Protein AF-A0A5Z0CMV0-F1 (afdb_monomer_lite)

Organism: Campylobacter jejuni (NCBI:txid197)

Sequence (151 aa):
GKKEIKTHEVWIFFKQILEAMIIKYHITTYNCTEGGARIEGTIEKPFLWACENLLHKNLNKPFEKLEPLSLNKQNEFLLKAYYKVCKSIKHCRDFNKILSNDFENIQSIYLSLNEKEEYLNLAIEKIDKFKNKLEDIKQMQDLYEILSPLL

pLDDT: mean 87.1, std 8.86, range [53.41, 98.06]

Foldseek 3Di:
DPDDDDDDPVVVVVLVVVLVVLVVVVDAAADQDDVDDDRPNYHYDHPVCCCVPVVVDPDPDPDDPPDDDDPVVVVVVVVVVVVLVVVVVVLVVVVVVVLVVLVVVLVVLVVVDPVDPVSVVVSVVSVVVSVVCVVPCVSCVSVCVVCVVVD

Secondary structure (DSSP, 8-state):
--S-----HHHHHHHHHHHHHHHHHT---EE--TTS---TTPEE--HHHHHHHTS-S-----SPP-PPPPHHHHHHHHHHHHHHHHHHHHHHHHHHHHHHHHHHHHHHHHHT--S-HHHHHHHHHHHHHHHHHHH-HHHHHHHHHHHTTT-

Radius of gyration: 27.41 Å; chains: 1; bounding box: 69×26×62 Å

Structure (mmCIF, N/CA/C/O backbone):
data_AF-A0A5Z0CMV0-F1
#
_entry.id   AF-A0A5Z0CMV0-F1
#
loop_
_atom_site.group_PDB
_atom_site.id
_atom_site.type_symbol
_atom_site.label_atom_id
_atom_site.label_alt_id
_atom_site.label_comp_id
_atom_site.label_asym_id
_atom_site.label_entity_id
_atom_site.label_seq_id
_atom_site.pdbx_PDB_ins_code
_atom_site.Cartn_x
_atom_site.Cartn_y
_atom_site.Cartn_z
_atom_site.occupancy
_atom_site.B_iso_or_equiv
_atom_site.auth_seq_id
_atom_site.auth_comp_id
_atom_site.auth_asym_id
_atom_site.auth_atom_id
_atom_site.pdbx_PDB_model_num
ATOM 1 N N . GLY A 1 1 ? -4.767 -10.772 -22.687 1.00 58.09 1 GLY A N 1
ATOM 2 C CA . GLY A 1 1 ? -4.514 -11.259 -24.067 1.00 58.09 1 GLY A CA 1
ATOM 3 C C . GLY A 1 1 ? -5.719 -11.861 -24.799 1.00 58.09 1 GLY A C 1
ATOM 4 O O . GLY A 1 1 ? -5.922 -11.505 -25.949 1.00 58.09 1 GLY A O 1
ATOM 5 N N . LYS A 1 2 ? -6.508 -12.770 -24.195 1.00 65.88 2 LYS A N 1
ATOM 6 C CA . LYS A 1 2 ? -7.739 -13.354 -24.803 1.00 65.88 2 LYS A CA 1
ATOM 7 C C . LYS A 1 2 ? -8.906 -13.534 -23.817 1.00 65.88 2 LYS A C 1
ATOM 9 O O . LYS A 1 2 ? -9.905 -14.162 -24.138 1.00 65.88 2 LYS A O 1
ATOM 14 N N . LYS A 1 3 ? -8.729 -13.056 -22.588 1.00 74.25 3 LYS A N 1
ATOM 15 C CA . LYS A 1 3 ? -9.678 -13.200 -21.488 1.00 74.25 3 LYS A CA 1
ATOM 16 C C . LYS A 1 3 ? -10.053 -11.811 -21.005 1.00 74.25 3 LYS A C 1
ATOM 18 O O . LYS A 1 3 ? -9.220 -10.903 -21.078 1.00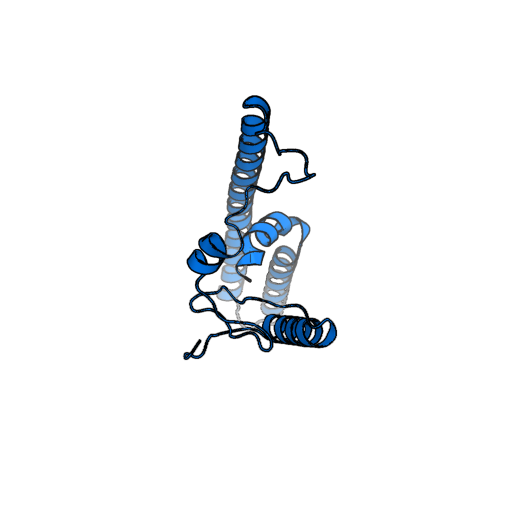 74.25 3 LYS A O 1
ATOM 23 N N . GLU A 1 4 ? -11.277 -11.681 -20.527 1.00 82.62 4 GLU A N 1
ATOM 24 C CA . GLU A 1 4 ? -11.720 -10.490 -19.821 1.00 82.62 4 GLU A CA 1
ATOM 25 C C . GLU A 1 4 ? -10.956 -10.359 -18.505 1.00 82.62 4 GLU A C 1
ATOM 27 O O . GLU A 1 4 ? -10.612 -11.347 -17.852 1.00 82.62 4 GLU A O 1
ATOM 32 N N . ILE A 1 5 ? -10.663 -9.118 -18.143 1.00 82.75 5 ILE A N 1
ATOM 33 C CA . ILE A 1 5 ? -9.976 -8.762 -16.909 1.00 82.75 5 ILE A CA 1
ATOM 34 C C . ILE A 1 5 ? -10.811 -7.715 -16.185 1.00 82.75 5 ILE A C 1
ATOM 36 O O . ILE A 1 5 ? -11.309 -6.769 -16.796 1.00 82.75 5 ILE A O 1
ATOM 40 N N . LYS A 1 6 ? -10.954 -7.877 -14.871 1.00 86.38 6 LYS A N 1
ATOM 41 C CA . LYS A 1 6 ? -11.613 -6.874 -14.036 1.00 86.38 6 LYS A CA 1
ATOM 42 C C . LYS A 1 6 ? -10.710 -5.644 -13.933 1.00 86.38 6 LYS A C 1
ATOM 44 O O . LYS A 1 6 ? -9.511 -5.771 -13.699 1.00 86.38 6 LYS A O 1
ATOM 49 N N . THR A 1 7 ? -11.284 -4.461 -14.107 1.00 87.00 7 THR A N 1
ATOM 50 C CA . THR A 1 7 ? -10.570 -3.182 -14.022 1.00 87.00 7 THR A CA 1
ATOM 51 C C . THR A 1 7 ? -11.480 -2.105 -13.421 1.00 87.00 7 THR A C 1
ATOM 53 O O . THR A 1 7 ? -12.657 -2.368 -13.179 1.00 87.00 7 THR A O 1
ATOM 56 N N . HIS A 1 8 ? -10.939 -0.919 -13.150 1.00 90.44 8 HIS A N 1
ATOM 57 C CA . HIS A 1 8 ? -11.670 0.232 -12.613 1.00 90.44 8 HIS A CA 1
ATOM 58 C C . HIS A 1 8 ? -11.500 1.454 -13.527 1.00 90.44 8 HIS A C 1
ATOM 60 O O . HIS A 1 8 ? -10.553 1.528 -14.311 1.00 90.44 8 HIS A O 1
ATOM 66 N N . GLU A 1 9 ? -12.394 2.435 -13.409 1.00 91.81 9 GLU A N 1
ATOM 67 C CA . GLU A 1 9 ? -12.486 3.580 -14.332 1.00 91.81 9 GLU A CA 1
ATOM 68 C C . GLU A 1 9 ? -11.183 4.379 -14.442 1.00 91.81 9 GLU A C 1
ATOM 70 O O . GLU A 1 9 ? -10.742 4.697 -15.544 1.00 91.81 9 GLU A O 1
ATOM 75 N N . VAL A 1 10 ? -10.500 4.616 -13.316 1.00 94.12 10 VAL A N 1
ATOM 76 C CA . VAL A 1 10 ? -9.198 5.308 -13.308 1.00 94.12 10 VAL A CA 1
ATOM 77 C C . VAL A 1 10 ? -8.148 4.558 -14.141 1.00 94.12 10 VAL A C 1
ATOM 79 O O . VAL A 1 10 ? -7.349 5.186 -14.835 1.00 94.12 10 VAL A O 1
ATOM 82 N N . TRP A 1 11 ? -8.167 3.220 -14.132 1.00 93.19 11 TRP A N 1
ATOM 83 C CA . TRP A 1 11 ? -7.259 2.417 -14.951 1.00 93.19 11 TRP A CA 1
ATOM 84 C C . TRP A 1 11 ? -7.630 2.531 -16.428 1.00 93.19 11 TRP A C 1
ATOM 86 O O . TRP A 1 11 ? -6.754 2.708 -17.269 1.00 93.19 11 TRP A O 1
ATOM 96 N N . ILE A 1 12 ? -8.921 2.479 -16.759 1.00 93.06 12 ILE A N 1
ATOM 97 C CA . ILE A 1 12 ? -9.381 2.652 -18.144 1.00 93.06 12 ILE A CA 1
ATOM 98 C C . ILE A 1 12 ? -8.917 4.008 -18.687 1.00 93.06 12 ILE A C 1
ATOM 100 O O . ILE A 1 12 ? -8.344 4.064 -19.775 1.00 93.06 12 ILE A O 1
ATOM 104 N N . PHE A 1 13 ? -9.086 5.074 -17.905 1.00 96.12 13 PHE A N 1
ATOM 105 C CA . PHE A 1 13 ? -8.672 6.419 -18.291 1.00 96.12 13 PHE A CA 1
ATOM 106 C C . PHE A 1 13 ? -7.157 6.524 -18.503 1.00 96.12 13 PHE A C 1
ATOM 108 O O . PHE A 1 13 ? -6.702 7.003 -19.543 1.00 96.12 13 PHE A O 1
ATOM 115 N N . PHE A 1 14 ? -6.358 6.009 -17.563 1.00 95.94 14 PHE A N 1
ATOM 116 C CA . PHE A 1 14 ? -4.904 5.962 -17.722 1.00 95.94 14 PHE A CA 1
ATOM 117 C C . PHE A 1 14 ? -4.495 5.170 -18.973 1.00 95.94 14 PHE A C 1
ATOM 119 O O . PHE A 1 14 ? -3.641 5.621 -19.738 1.00 95.94 14 PHE A O 1
ATOM 126 N N . LYS A 1 15 ? -5.113 4.005 -19.206 1.00 95.12 15 LYS A N 1
ATOM 127 C CA . LYS A 1 15 ? -4.818 3.150 -20.360 1.00 95.12 15 LYS A CA 1
ATOM 128 C C . LYS A 1 15 ? -5.063 3.905 -21.669 1.00 95.12 15 LYS A C 1
ATOM 130 O O . LYS A 1 15 ? -4.194 3.893 -22.532 1.00 95.12 15 LYS A O 1
ATOM 135 N N . GLN A 1 16 ? -6.192 4.601 -21.793 1.00 96.12 16 GLN A N 1
ATOM 136 C CA . GLN A 1 16 ? -6.523 5.383 -22.989 1.00 96.12 16 GLN A CA 1
ATOM 137 C C . GLN A 1 16 ? -5.521 6.517 -23.244 1.00 96.12 16 GLN A C 1
ATOM 139 O O . GLN A 1 16 ? -5.117 6.738 -24.386 1.00 96.12 16 GLN A O 1
ATOM 144 N N . ILE A 1 17 ? -5.077 7.214 -22.190 1.00 97.06 17 ILE A N 1
ATOM 145 C CA . ILE A 1 17 ? -4.032 8.244 -22.307 1.00 97.06 17 ILE A CA 1
ATOM 146 C C . ILE A 1 17 ? -2.726 7.623 -22.807 1.00 97.06 17 ILE A C 1
ATOM 148 O O . ILE A 1 17 ? -2.102 8.156 -23.726 1.00 97.06 17 ILE A O 1
ATOM 152 N N . LEU A 1 18 ? -2.323 6.490 -22.230 1.00 95.94 18 LEU A N 1
ATOM 153 C CA . LEU A 1 18 ? -1.107 5.787 -22.622 1.00 95.94 18 LEU A CA 1
ATOM 154 C C . LEU A 1 18 ? -1.154 5.359 -24.099 1.00 95.94 18 LEU A C 1
ATOM 156 O O . LEU A 1 18 ? -0.204 5.613 -24.836 1.00 95.94 18 LEU A O 1
ATOM 160 N N . GLU A 1 19 ? -2.267 4.776 -24.551 1.00 96.38 19 GLU A N 1
ATOM 161 C CA . GLU A 1 19 ? -2.483 4.375 -25.950 1.00 96.38 19 GLU A CA 1
ATOM 162 C C . GLU A 1 19 ? -2.414 5.577 -26.903 1.00 96.38 19 GLU A C 1
ATOM 164 O O . GLU A 1 19 ? -1.719 5.531 -27.922 1.00 96.38 19 GLU A O 1
ATOM 169 N N . ALA A 1 20 ? -3.057 6.693 -26.542 1.00 96.62 20 ALA A N 1
ATOM 170 C CA . ALA A 1 20 ? -3.000 7.926 -27.323 1.00 96.62 20 ALA A CA 1
ATOM 171 C C . ALA A 1 20 ? -1.568 8.477 -27.433 1.00 96.62 20 ALA A C 1
ATOM 173 O O . ALA A 1 20 ? -1.157 8.932 -28.503 1.00 96.62 20 ALA A O 1
ATOM 174 N N . MET A 1 21 ? -0.782 8.410 -26.352 1.00 97.00 21 MET A N 1
ATOM 175 C CA . MET A 1 21 ? 0.625 8.818 -26.365 1.00 97.00 21 MET A CA 1
ATOM 176 C C . MET A 1 21 ? 1.472 7.912 -27.263 1.00 97.00 21 MET A C 1
ATOM 178 O O . MET A 1 21 ? 2.242 8.424 -28.074 1.00 97.00 21 MET A O 1
ATOM 182 N N . ILE A 1 22 ? 1.316 6.589 -27.168 1.00 96.31 22 ILE A N 1
ATOM 183 C CA . ILE A 1 22 ? 2.060 5.629 -28.001 1.00 96.31 22 ILE A CA 1
ATOM 184 C C . ILE A 1 22 ? 1.844 5.927 -29.489 1.00 96.31 22 ILE A C 1
ATOM 186 O O . ILE A 1 22 ? 2.810 6.011 -30.250 1.00 96.31 22 ILE A O 1
ATOM 190 N N . ILE A 1 23 ? 0.588 6.159 -29.885 1.00 92.56 23 ILE A N 1
ATOM 191 C CA . ILE A 1 23 ? 0.232 6.506 -31.265 1.00 92.56 23 ILE A CA 1
ATOM 192 C C . ILE A 1 23 ? 0.846 7.851 -31.658 1.00 92.56 23 ILE A C 1
ATOM 194 O O . ILE A 1 23 ? 1.481 7.945 -32.703 1.00 92.56 23 ILE A O 1
ATOM 198 N N . LYS A 1 24 ? 0.693 8.881 -30.816 1.00 96.25 24 LYS A N 1
ATOM 199 C CA . LYS A 1 24 ? 1.159 10.245 -31.102 1.00 96.25 24 LYS A CA 1
ATOM 200 C C . LYS A 1 24 ? 2.671 10.332 -31.311 1.00 96.25 24 LYS A C 1
ATOM 202 O O . LYS A 1 24 ? 3.122 11.094 -32.160 1.00 96.25 24 LYS A O 1
ATOM 207 N N . TYR A 1 25 ? 3.451 9.612 -30.508 1.00 95.81 25 TYR A N 1
ATOM 208 C CA . TYR A 1 25 ? 4.913 9.695 -30.552 1.00 95.81 25 TYR A CA 1
ATOM 209 C C . TYR A 1 25 ? 5.556 8.658 -31.478 1.00 95.81 25 TYR A C 1
ATOM 211 O O . TYR A 1 25 ? 6.764 8.720 -31.690 1.00 95.81 25 TYR A O 1
ATOM 219 N N . HIS A 1 26 ? 4.777 7.722 -32.033 1.00 91.12 26 HIS A N 1
ATOM 220 C CA . HIS A 1 26 ? 5.259 6.665 -32.929 1.00 91.12 26 HIS A CA 1
ATOM 221 C C . HIS A 1 26 ? 6.443 5.861 -32.352 1.00 91.12 26 HIS A C 1
ATOM 223 O O . HIS A 1 26 ? 7.359 5.459 -33.070 1.00 91.12 26 HIS A O 1
ATOM 229 N N . ILE A 1 27 ? 6.433 5.622 -31.037 1.00 89.69 27 ILE A N 1
ATOM 230 C CA . ILE A 1 27 ? 7.497 4.888 -30.342 1.00 89.69 27 ILE A CA 1
ATOM 231 C C . ILE A 1 27 ? 7.170 3.397 -30.362 1.00 89.69 27 ILE A C 1
ATOM 233 O O . ILE A 1 27 ? 6.079 2.982 -29.966 1.00 89.69 27 ILE A O 1
ATOM 237 N N . THR A 1 28 ? 8.143 2.571 -30.761 1.00 94.50 28 THR A N 1
ATOM 238 C CA . THR A 1 28 ? 8.016 1.114 -30.622 1.00 94.50 28 THR A CA 1
ATOM 239 C C . THR A 1 28 ? 7.874 0.763 -29.144 1.00 94.50 28 THR A C 1
ATOM 241 O O . THR A 1 28 ? 8.813 0.924 -28.367 1.00 94.50 28 THR A O 1
ATOM 244 N N . THR A 1 29 ? 6.693 0.281 -28.768 1.00 96.06 29 THR A N 1
ATOM 245 C CA . THR A 1 29 ? 6.328 0.013 -27.376 1.00 96.06 29 THR A CA 1
ATOM 246 C C . THR A 1 29 ? 5.962 -1.457 -27.221 1.00 96.06 29 THR A C 1
ATOM 248 O O . THR A 1 29 ? 5.215 -2.004 -28.032 1.00 96.06 29 THR A O 1
ATOM 251 N N . TYR A 1 30 ? 6.477 -2.104 -26.178 1.00 95.69 30 TYR A N 1
ATOM 252 C CA . TYR A 1 30 ? 6.221 -3.514 -25.892 1.00 95.69 30 TYR A CA 1
ATOM 253 C C . TYR A 1 30 ? 5.346 -3.648 -24.647 1.00 95.69 30 TYR A C 1
ATOM 255 O O . TYR A 1 30 ? 5.688 -3.101 -23.599 1.00 95.69 30 TYR A O 1
ATOM 263 N N . ASN A 1 31 ? 4.254 -4.408 -24.737 1.00 94.81 31 ASN A N 1
ATOM 264 C CA . ASN A 1 31 ? 3.494 -4.822 -23.561 1.00 94.81 31 ASN A CA 1
ATOM 265 C C . ASN A 1 31 ? 3.995 -6.190 -23.102 1.00 94.81 31 ASN A C 1
ATOM 267 O O . ASN A 1 31 ? 3.882 -7.177 -23.829 1.00 94.81 31 ASN A O 1
ATOM 271 N N . CYS A 1 32 ? 4.561 -6.219 -21.896 1.00 95.38 32 CYS A N 1
ATOM 272 C CA . CYS A 1 32 ? 5.149 -7.414 -21.297 1.00 95.38 32 CYS A CA 1
ATOM 273 C C . CYS A 1 32 ? 4.330 -7.978 -20.129 1.00 95.38 32 CYS A C 1
ATOM 275 O O . CYS A 1 32 ? 4.852 -8.731 -19.308 1.00 95.38 32 CYS A O 1
ATOM 277 N N . THR A 1 33 ? 3.055 -7.591 -20.021 1.00 90.38 33 THR A N 1
ATOM 278 C CA . THR A 1 33 ? 2.167 -8.029 -18.938 1.00 90.38 33 THR A CA 1
ATOM 279 C C . THR A 1 33 ? 1.470 -9.343 -19.294 1.00 90.38 33 THR A C 1
ATOM 281 O O . THR A 1 33 ? 0.369 -9.385 -19.846 1.00 90.38 33 THR A O 1
ATOM 284 N N . GLU A 1 34 ? 2.112 -10.464 -18.967 1.00 88.12 34 GLU A N 1
ATOM 285 C CA . GLU A 1 34 ? 1.515 -11.786 -19.170 1.00 88.12 34 GLU A CA 1
ATOM 286 C C . GLU A 1 34 ? 0.245 -11.941 -18.320 1.00 88.12 34 GLU A C 1
ATOM 288 O O . GLU A 1 34 ? 0.266 -11.829 -17.098 1.00 88.12 34 GLU A O 1
ATOM 293 N N . GLY A 1 35 ? -0.896 -12.153 -18.981 1.00 84.44 35 GLY A N 1
ATOM 294 C CA . GLY A 1 35 ? -2.204 -12.205 -18.315 1.00 84.44 35 GLY A CA 1
ATOM 295 C C . GLY A 1 35 ? -2.821 -10.837 -17.995 1.00 84.44 35 GLY A C 1
ATOM 296 O O . GLY A 1 35 ? -3.957 -10.792 -17.530 1.00 84.44 35 GLY A O 1
ATOM 297 N N . GLY A 1 36 ? -2.126 -9.738 -18.300 1.00 88.62 36 GLY A N 1
ATOM 298 C CA . GLY A 1 36 ? -2.598 -8.374 -18.090 1.00 88.62 36 GLY A CA 1
ATOM 299 C C . GLY A 1 36 ? -3.525 -7.836 -19.184 1.00 88.62 36 GLY A C 1
ATOM 300 O O . GLY A 1 36 ? -3.965 -8.543 -20.108 1.00 88.62 36 GLY A O 1
ATOM 301 N N . ALA A 1 37 ? -3.823 -6.540 -19.052 1.00 90.06 37 ALA A N 1
ATOM 302 C CA . ALA A 1 37 ? -4.605 -5.778 -20.015 1.00 90.06 37 ALA A CA 1
ATOM 303 C C . ALA A 1 37 ? -3.865 -5.669 -21.346 1.00 90.06 37 ALA A C 1
ATOM 305 O O . ALA A 1 37 ? -2.677 -5.361 -21.385 1.00 90.06 37 ALA A O 1
ATOM 306 N N . ARG A 1 38 ? -4.594 -5.870 -22.446 1.00 91.88 38 ARG A N 1
ATOM 307 C CA . ARG A 1 38 ? -4.102 -5.495 -23.774 1.00 91.88 38 ARG A CA 1
ATOM 308 C C . ARG A 1 38 ? -4.011 -3.972 -23.840 1.00 91.88 38 ARG A C 1
ATOM 310 O O . ARG A 1 38 ? -4.971 -3.316 -23.434 1.00 91.88 38 ARG A O 1
ATOM 317 N N . ILE A 1 39 ? -2.903 -3.444 -24.353 1.00 94.25 39 ILE A N 1
ATOM 318 C CA . ILE A 1 39 ? -2.692 -2.012 -24.600 1.00 94.25 39 ILE A CA 1
ATOM 319 C C . ILE A 1 39 ? -2.514 -1.829 -26.108 1.00 94.25 39 ILE A C 1
ATOM 321 O O . ILE A 1 39 ? -1.609 -2.413 -26.711 1.00 94.25 39 ILE A O 1
ATOM 325 N N . GLU A 1 40 ? -3.398 -1.065 -26.732 1.00 93.38 40 GLU A N 1
ATOM 326 C CA . GLU A 1 40 ? -3.363 -0.788 -28.163 1.00 93.38 40 GLU A CA 1
ATOM 327 C C . GLU A 1 40 ? -2.129 0.027 -28.563 1.00 93.38 40 GLU A C 1
ATOM 329 O O . GLU A 1 40 ? -1.573 0.808 -27.792 1.00 93.38 40 GLU A O 1
ATOM 334 N N . GLY A 1 41 ? -1.649 -0.211 -29.784 1.00 93.38 41 GLY A N 1
ATOM 335 C CA . GLY A 1 41 ? -0.398 0.376 -30.275 1.00 93.38 41 GLY A CA 1
ATOM 336 C C . GLY A 1 41 ? 0.879 -0.277 -29.727 1.00 93.38 41 GLY A C 1
ATOM 337 O O . GLY A 1 41 ? 1.973 0.134 -30.108 1.00 93.38 41 GLY A O 1
ATOM 338 N N . THR A 1 42 ? 0.773 -1.309 -28.880 1.00 95.50 42 THR A N 1
ATOM 339 C CA . THR A 1 42 ? 1.930 -2.063 -28.367 1.00 95.50 42 THR A CA 1
ATOM 340 C C . THR A 1 42 ? 2.124 -3.415 -29.056 1.00 95.50 42 THR A C 1
ATOM 342 O O . THR A 1 42 ? 1.203 -3.996 -29.636 1.00 95.50 42 THR A O 1
ATOM 345 N N . ILE A 1 43 ? 3.342 -3.947 -28.953 1.00 95.00 43 ILE A N 1
ATOM 346 C CA . ILE A 1 43 ? 3.698 -5.309 -29.351 1.00 95.00 43 ILE A CA 1
ATOM 347 C C . ILE A 1 43 ? 3.672 -6.201 -28.104 1.00 95.00 43 ILE A C 1
ATOM 349 O O . ILE A 1 43 ? 4.461 -6.000 -27.182 1.00 95.00 43 ILE A O 1
ATOM 353 N N . GLU A 1 44 ? 2.799 -7.209 -28.076 1.00 94.25 44 GLU A N 1
ATOM 354 C CA . GLU A 1 44 ? 2.765 -8.185 -26.977 1.00 94.25 44 GLU A CA 1
ATOM 355 C C . GLU A 1 44 ? 3.977 -9.115 -27.031 1.00 94.25 44 GLU A C 1
ATOM 357 O O . GLU A 1 44 ? 4.213 -9.789 -28.043 1.00 94.25 44 GLU A O 1
ATOM 362 N N . LYS A 1 45 ? 4.720 -9.192 -25.927 1.00 95.00 45 LYS A N 1
ATOM 363 C CA . LYS A 1 45 ? 5.852 -10.107 -25.757 1.00 95.00 45 LYS A CA 1
ATOM 364 C C . LYS A 1 45 ? 5.919 -10.619 -24.317 1.00 95.00 45 LYS A C 1
ATOM 366 O O . LYS A 1 45 ? 5.596 -9.870 -23.409 1.00 95.00 45 LYS A O 1
ATOM 371 N N . PRO A 1 46 ? 6.381 -11.855 -24.075 1.00 94.62 46 PRO A N 1
ATOM 372 C CA . PRO A 1 46 ? 6.746 -12.297 -22.731 1.00 94.62 46 PRO A CA 1
ATOM 373 C C . PRO A 1 46 ? 7.772 -11.361 -22.086 1.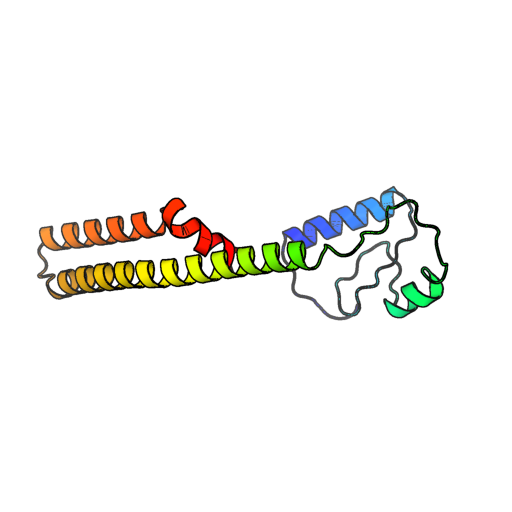00 94.62 46 PRO A C 1
ATOM 375 O O . PRO A 1 46 ? 8.687 -10.885 -22.765 1.00 94.62 46 PRO A O 1
ATOM 378 N N . PHE A 1 47 ? 7.682 -11.158 -20.771 1.00 94.56 47 PHE A N 1
ATOM 379 C CA . PHE A 1 47 ? 8.676 -10.362 -20.045 1.00 94.56 47 PHE A CA 1
ATOM 380 C C . PHE A 1 47 ? 10.090 -10.935 -20.199 1.00 94.56 47 PHE A C 1
ATOM 382 O O . PHE A 1 47 ? 11.031 -10.192 -20.473 1.00 94.56 47 PHE A O 1
ATOM 389 N N . LEU A 1 48 ? 10.230 -12.265 -20.132 1.00 94.56 48 LEU A N 1
ATOM 390 C CA . LEU A 1 48 ? 11.512 -12.939 -20.346 1.00 94.56 48 LEU A CA 1
ATOM 391 C C . LEU A 1 48 ? 12.100 -12.631 -21.731 1.00 94.56 48 LEU A C 1
ATOM 393 O O . LEU A 1 48 ? 13.276 -12.296 -21.840 1.00 94.56 48 LEU A O 1
ATOM 397 N N . TRP A 1 49 ? 11.264 -12.643 -22.775 1.00 95.56 49 TRP A N 1
ATOM 398 C CA . TRP A 1 49 ? 11.703 -12.300 -24.128 1.00 95.56 49 TRP A CA 1
ATOM 399 C C . TRP A 1 49 ? 12.253 -10.872 -24.188 1.00 95.56 49 TRP A C 1
ATOM 401 O O . TRP A 1 49 ? 13.301 -10.649 -24.793 1.00 95.56 49 TRP A O 1
ATOM 411 N N . ALA A 1 50 ? 11.584 -9.908 -23.546 1.00 94.38 50 ALA A N 1
ATOM 412 C CA . ALA A 1 50 ? 12.060 -8.528 -23.496 1.00 94.38 50 ALA A CA 1
ATOM 413 C C . ALA A 1 50 ? 13.409 -8.420 -22.766 1.00 94.38 50 ALA A C 1
ATOM 415 O O . ALA A 1 50 ? 14.304 -7.726 -23.249 1.00 94.38 50 ALA A O 1
ATOM 416 N N . CYS A 1 51 ? 13.597 -9.149 -21.664 1.00 92.31 51 CYS A N 1
ATOM 417 C CA . CYS A 1 51 ? 14.879 -9.209 -20.961 1.00 92.31 51 CYS A CA 1
ATOM 418 C C . CYS A 1 51 ? 16.006 -9.731 -21.865 1.00 92.31 51 CYS A C 1
ATOM 420 O O . CYS A 1 51 ? 17.043 -9.085 -22.000 1.00 92.31 51 CYS A O 1
ATOM 422 N N . GLU A 1 52 ? 15.778 -10.861 -22.530 1.00 94.25 52 GLU A N 1
ATOM 423 C CA . GLU A 1 52 ? 16.789 -11.544 -23.345 1.00 94.25 52 GLU A CA 1
ATOM 424 C C . GLU A 1 52 ? 17.080 -10.842 -24.676 1.00 94.25 52 GLU A C 1
ATOM 426 O O . GLU A 1 52 ? 18.185 -10.949 -25.198 1.00 94.25 52 GLU A O 1
ATOM 431 N N . ASN A 1 53 ? 16.112 -10.117 -25.244 1.00 94.25 53 ASN A N 1
ATOM 432 C CA . ASN A 1 53 ? 16.242 -9.543 -26.587 1.00 94.25 53 ASN A CA 1
ATOM 433 C C . ASN A 1 53 ? 16.408 -8.021 -26.570 1.00 94.25 53 ASN A C 1
ATOM 435 O O . ASN A 1 53 ? 17.141 -7.483 -27.396 1.00 94.25 53 ASN A O 1
ATOM 439 N N . LEU A 1 54 ? 15.788 -7.312 -25.623 1.00 92.06 54 LEU A N 1
ATOM 440 C CA . LEU A 1 54 ? 15.854 -5.847 -25.537 1.00 92.06 54 LEU A CA 1
ATOM 441 C C . LEU A 1 54 ? 16.830 -5.370 -24.454 1.00 92.06 54 LEU A C 1
ATOM 443 O O . LEU A 1 54 ? 17.486 -4.346 -24.639 1.00 92.06 54 LEU A O 1
ATOM 447 N N . LEU A 1 55 ? 16.955 -6.110 -23.346 1.00 87.38 55 LEU A N 1
ATOM 448 C CA . LEU A 1 55 ? 17.751 -5.717 -22.171 1.00 87.38 55 LEU A CA 1
ATOM 449 C C . LEU A 1 55 ? 19.059 -6.515 -22.011 1.00 87.38 55 LEU A C 1
ATOM 451 O O . LEU A 1 55 ? 19.668 -6.494 -20.946 1.00 87.38 55 LEU A O 1
ATOM 455 N N . HIS A 1 56 ? 19.523 -7.182 -23.069 1.00 84.56 56 HIS A N 1
ATOM 456 C CA . HIS A 1 56 ? 20.725 -8.028 -23.049 1.00 84.56 56 HIS A CA 1
ATOM 457 C C . HIS A 1 56 ? 22.047 -7.256 -22.964 1.00 84.56 56 HIS A C 1
ATOM 459 O O . HIS A 1 56 ? 23.098 -7.834 -22.689 1.00 84.56 56 HIS A O 1
ATOM 465 N N . LYS A 1 57 ? 22.029 -5.952 -23.255 1.00 86.69 57 LYS A N 1
ATOM 466 C CA . LYS A 1 57 ? 23.239 -5.130 -23.239 1.00 86.69 57 LYS A CA 1
ATOM 467 C C . LYS A 1 57 ? 23.523 -4.649 -21.825 1.00 86.69 57 LYS A C 1
ATOM 469 O O . LYS A 1 57 ? 22.691 -3.987 -21.208 1.00 86.69 57 LYS A O 1
ATOM 474 N N . ASN A 1 58 ? 24.750 -4.877 -21.366 1.00 80.44 58 ASN A N 1
ATOM 475 C CA . ASN A 1 58 ? 25.282 -4.172 -20.207 1.00 80.44 58 ASN A CA 1
ATOM 476 C C . ASN A 1 58 ? 25.454 -2.692 -20.572 1.00 80.44 58 ASN A C 1
ATOM 478 O O . ASN A 1 58 ? 26.387 -2.312 -21.276 1.00 80.44 58 ASN A O 1
ATOM 482 N N . LEU A 1 59 ? 24.505 -1.862 -20.140 1.00 80.50 59 LEU A N 1
ATOM 483 C CA . LEU A 1 59 ? 24.563 -0.414 -20.312 1.00 80.50 59 LEU A CA 1
ATOM 484 C C . LEU A 1 59 ? 25.432 0.197 -19.208 1.00 80.50 59 LEU A C 1
ATOM 486 O O . LEU A 1 59 ? 25.194 -0.061 -18.027 1.00 80.50 59 LEU A O 1
ATOM 490 N N . ASN A 1 60 ? 26.362 1.082 -19.578 1.00 81.00 60 ASN A N 1
ATOM 491 C CA . ASN A 1 60 ? 26.970 2.020 -18.632 1.00 81.00 60 ASN A CA 1
ATOM 492 C C . ASN A 1 60 ? 25.918 3.065 -18.253 1.00 81.00 60 ASN A C 1
ATOM 494 O O . ASN A 1 60 ? 25.801 4.117 -18.881 1.00 81.00 60 ASN A O 1
ATOM 498 N N . LYS A 1 61 ? 25.084 2.727 -17.268 1.00 80.25 61 LYS A N 1
ATOM 499 C CA . LYS A 1 61 ? 24.043 3.624 -16.771 1.00 80.25 61 LYS A CA 1
ATOM 500 C C . LYS A 1 61 ? 24.711 4.859 -16.148 1.00 80.25 61 LYS A C 1
ATOM 502 O O . LYS A 1 61 ? 25.553 4.681 -15.274 1.00 80.25 61 LYS A O 1
ATOM 507 N N . PRO A 1 62 ? 24.314 6.090 -16.521 1.00 84.31 62 PRO A N 1
ATOM 508 C CA . PRO A 1 62 ? 24.874 7.317 -15.949 1.00 84.31 62 PRO A CA 1
ATOM 509 C C . PRO A 1 62 ? 24.329 7.611 -14.540 1.00 84.31 62 PRO A C 1
ATOM 511 O O . PRO A 1 62 ? 24.481 8.719 -14.036 1.00 84.31 62 PRO A O 1
ATOM 514 N N . PHE A 1 63 ? 23.634 6.651 -13.927 1.00 83.69 63 PHE A N 1
ATOM 515 C CA . PHE A 1 63 ? 23.041 6.805 -12.610 1.00 83.69 63 PHE A CA 1
ATOM 516 C C . PHE A 1 63 ? 24.038 6.352 -11.557 1.00 83.69 63 PHE A C 1
ATOM 518 O O . PHE A 1 63 ? 24.664 5.300 -11.700 1.00 83.69 63 PHE A O 1
ATOM 525 N N . GLU A 1 64 ? 24.145 7.133 -10.487 1.00 85.50 64 GLU A N 1
ATOM 526 C CA . GLU A 1 64 ? 24.884 6.724 -9.304 1.00 85.50 64 GLU A CA 1
ATOM 527 C C . GLU A 1 64 ? 24.315 5.396 -8.800 1.00 85.50 64 GLU A C 1
ATOM 529 O O . GLU A 1 64 ? 23.098 5.217 -8.667 1.00 85.50 64 GLU A O 1
ATOM 534 N N . LYS A 1 65 ? 25.201 4.424 -8.588 1.00 81.69 65 LYS A N 1
ATOM 535 C CA . LYS A 1 65 ? 24.793 3.134 -8.055 1.00 81.69 65 LYS A CA 1
ATOM 536 C C . LYS A 1 65 ? 24.300 3.375 -6.633 1.00 81.69 65 LYS A C 1
ATOM 538 O O . LYS A 1 65 ? 25.043 3.882 -5.799 1.00 81.69 65 LYS A O 1
ATOM 543 N N . LEU A 1 66 ? 23.042 3.027 -6.370 1.00 84.69 66 LEU A N 1
ATOM 544 C CA . LEU A 1 66 ? 22.502 3.084 -5.019 1.00 84.69 66 LEU A CA 1
ATOM 545 C C . LEU A 1 66 ? 23.228 2.035 -4.182 1.00 84.69 66 LEU A C 1
ATOM 547 O O . LEU A 1 66 ? 22.968 0.837 -4.309 1.00 84.69 66 LEU A O 1
ATOM 551 N N . GLU A 1 67 ? 24.162 2.492 -3.360 1.00 86.44 67 GLU A N 1
ATOM 552 C CA . GLU A 1 67 ? 24.808 1.624 -2.393 1.00 86.44 67 GLU A CA 1
ATOM 553 C C . GLU A 1 67 ? 23.812 1.265 -1.284 1.00 86.44 67 GLU A C 1
ATOM 555 O O . GLU A 1 67 ? 22.987 2.100 -0.882 1.00 86.44 67 GLU A O 1
ATOM 560 N N . PRO A 1 68 ? 23.852 0.022 -0.775 1.00 89.19 68 PRO A N 1
ATOM 561 C CA . PRO A 1 68 ? 23.062 -0.346 0.382 1.00 89.19 68 PRO A CA 1
ATOM 562 C C . PRO A 1 68 ? 23.358 0.616 1.530 1.00 89.19 68 PRO A C 1
ATOM 564 O O . PRO A 1 68 ? 24.503 0.998 1.779 1.00 89.19 68 PRO A O 1
ATOM 567 N N . LEU A 1 69 ? 22.318 0.974 2.274 1.00 92.44 69 LEU A N 1
ATOM 568 C CA . LEU A 1 69 ? 22.485 1.732 3.505 1.00 92.44 69 LEU A CA 1
ATOM 569 C C . LEU A 1 69 ? 23.445 0.995 4.449 1.00 92.44 69 LEU A C 1
ATOM 571 O O . LEU A 1 69 ? 23.459 -0.236 4.490 1.00 92.44 69 LEU A O 1
ATOM 575 N N . SER A 1 70 ? 24.198 1.732 5.266 1.00 95.50 70 SER A N 1
ATOM 576 C CA . SER A 1 70 ? 24.998 1.105 6.322 1.00 95.50 70 SER A CA 1
ATOM 577 C C . SER A 1 70 ? 24.101 0.270 7.243 1.00 95.50 70 SER A C 1
ATOM 579 O O . SER A 1 70 ? 22.940 0.622 7.466 1.00 95.50 70 SER A O 1
ATOM 581 N N . LEU A 1 71 ? 24.630 -0.819 7.812 1.00 97.00 71 LEU A N 1
ATOM 582 C CA . LEU A 1 71 ? 23.867 -1.692 8.715 1.00 97.00 71 LEU A CA 1
ATOM 583 C C . LEU A 1 71 ? 23.190 -0.896 9.845 1.00 97.00 71 LEU A C 1
ATOM 585 O O . LEU A 1 71 ? 22.027 -1.125 10.163 1.00 97.00 71 LEU A O 1
ATOM 589 N N . ASN A 1 72 ? 23.881 0.111 10.383 1.00 97.69 72 ASN A N 1
ATOM 590 C CA . ASN A 1 72 ? 23.332 1.009 11.398 1.00 97.69 72 ASN A CA 1
ATOM 591 C C . ASN A 1 72 ? 22.111 1.783 10.893 1.00 97.69 72 ASN A C 1
ATOM 593 O O . ASN A 1 72 ? 21.123 1.906 11.613 1.00 97.69 72 ASN A O 1
ATOM 597 N N . LYS A 1 73 ? 22.149 2.280 9.652 1.00 97.44 73 LYS A N 1
ATOM 598 C CA . LYS A 1 73 ? 21.031 3.023 9.068 1.00 97.44 73 LYS A CA 1
ATOM 599 C C . LYS A 1 73 ? 19.855 2.113 8.719 1.00 97.44 73 LYS A C 1
ATOM 601 O O . LYS A 1 73 ? 18.707 2.505 8.921 1.00 97.44 73 LYS A O 1
ATOM 606 N N . GLN A 1 74 ? 20.131 0.890 8.264 1.00 96.81 74 GLN A N 1
ATOM 607 C CA . GLN A 1 74 ? 19.102 -0.135 8.073 1.00 96.81 74 GLN A CA 1
ATOM 608 C C . GLN A 1 74 ? 18.407 -0.471 9.399 1.00 96.81 74 GLN A C 1
ATOM 610 O O . GLN A 1 74 ? 17.181 -0.428 9.476 1.00 96.81 74 GLN A O 1
ATOM 615 N N . ASN A 1 75 ? 19.182 -0.708 10.461 1.00 98.00 75 ASN A N 1
ATOM 616 C CA . ASN A 1 75 ? 18.658 -0.974 11.800 1.00 98.00 75 ASN A CA 1
ATOM 617 C C . ASN A 1 75 ? 17.859 0.216 12.354 1.00 98.00 75 ASN A C 1
ATOM 619 O O . ASN A 1 75 ? 16.802 0.018 12.945 1.00 98.00 75 ASN A O 1
ATOM 623 N N . GLU A 1 76 ? 18.311 1.453 12.126 1.00 98.06 76 GLU A N 1
ATOM 624 C CA . GLU A 1 76 ? 17.563 2.661 12.496 1.00 98.06 76 GLU A CA 1
ATOM 625 C C . GLU A 1 76 ? 16.185 2.697 11.816 1.00 98.06 76 GLU A C 1
ATOM 627 O O . GLU A 1 76 ? 15.175 2.945 12.478 1.00 98.06 76 GLU A O 1
ATOM 632 N N . PHE A 1 77 ? 16.115 2.436 10.506 1.00 97.12 77 PHE A N 1
ATOM 633 C CA . PHE A 1 77 ? 14.841 2.407 9.787 1.00 97.12 77 PHE A CA 1
ATOM 634 C C . PHE A 1 77 ? 13.944 1.252 10.228 1.00 97.12 77 PHE A C 1
ATOM 636 O O . PHE A 1 77 ? 12.743 1.464 10.405 1.00 97.12 77 PHE A O 1
ATOM 643 N N . LEU A 1 78 ? 14.517 0.074 10.483 1.00 97.06 78 LEU A N 1
ATOM 644 C CA . LEU A 1 78 ? 13.783 -1.067 11.019 1.00 97.06 78 LEU A CA 1
ATOM 645 C C . LEU A 1 78 ? 13.170 -0.739 12.386 1.00 97.06 78 LEU A C 1
ATOM 647 O O . LEU A 1 78 ? 11.980 -0.964 12.595 1.00 97.06 78 LEU A O 1
ATOM 651 N N . LEU A 1 79 ? 13.946 -0.142 13.294 1.00 98.00 79 LEU A N 1
ATOM 652 C CA . LEU A 1 79 ? 13.467 0.274 14.613 1.00 98.00 79 LEU A CA 1
ATOM 653 C C . LEU A 1 79 ? 12.380 1.349 14.517 1.00 98.00 79 LEU A C 1
ATOM 655 O O . LEU A 1 79 ? 11.387 1.281 15.240 1.00 98.00 79 LEU A O 1
ATOM 659 N N . LYS A 1 80 ? 12.520 2.317 13.603 1.00 96.50 80 LYS A N 1
ATOM 660 C CA . LYS A 1 80 ? 11.482 3.329 13.347 1.00 96.50 80 LYS A CA 1
ATOM 661 C C . LYS A 1 80 ? 10.184 2.698 12.846 1.00 96.50 80 LYS A C 1
ATOM 663 O O . LYS A 1 80 ? 9.113 3.080 13.316 1.00 96.50 80 LYS A O 1
ATOM 668 N N . ALA A 1 81 ? 10.267 1.746 11.918 1.00 93.19 81 ALA A N 1
ATOM 669 C CA . ALA A 1 81 ? 9.105 1.018 11.417 1.00 93.19 81 ALA A CA 1
ATOM 670 C C . ALA A 1 81 ? 8.451 0.189 12.532 1.00 93.19 81 ALA A C 1
ATOM 672 O O . ALA A 1 81 ? 7.250 0.316 12.765 1.00 93.19 81 ALA A O 1
ATOM 673 N N . TYR A 1 82 ? 9.249 -0.571 13.286 1.00 95.56 82 TYR A N 1
ATOM 674 C CA . TYR A 1 82 ? 8.786 -1.355 14.430 1.00 95.56 82 TYR A CA 1
ATOM 675 C C . TYR A 1 82 ? 8.070 -0.483 15.469 1.00 95.56 82 TYR A C 1
ATOM 677 O O . TYR A 1 82 ? 6.950 -0.787 15.876 1.00 95.56 82 TYR A O 1
ATOM 685 N N . TYR A 1 83 ? 8.665 0.653 15.842 1.00 95.31 83 TYR A N 1
ATOM 686 C CA . TYR A 1 83 ? 8.062 1.594 16.783 1.00 95.31 83 TYR A CA 1
ATOM 687 C C . TYR A 1 83 ? 6.711 2.128 16.289 1.00 95.31 83 TYR A C 1
ATOM 689 O O . TYR A 1 83 ? 5.753 2.160 17.064 1.00 95.31 83 TYR A O 1
ATOM 697 N N . LYS A 1 84 ? 6.605 2.515 15.008 1.00 89.00 84 LYS A N 1
ATOM 698 C CA . LYS A 1 84 ? 5.336 2.965 14.411 1.00 89.00 84 LYS A CA 1
ATOM 699 C C . LYS A 1 84 ? 4.259 1.881 14.496 1.00 89.00 84 LYS A C 1
ATOM 701 O O . LYS A 1 84 ? 3.145 2.178 14.922 1.00 89.00 84 LYS A O 1
ATOM 706 N N . VAL A 1 85 ? 4.607 0.633 14.175 1.00 88.75 85 VAL A N 1
ATOM 707 C CA . VAL A 1 85 ? 3.687 -0.513 14.259 1.00 88.75 85 VAL A CA 1
ATOM 708 C C . VAL A 1 85 ? 3.228 -0.742 15.700 1.00 88.75 85 VAL A C 1
ATOM 710 O O . VAL A 1 85 ? 2.029 -0.798 15.958 1.00 88.75 85 VAL A O 1
ATOM 713 N N . CYS A 1 86 ? 4.147 -0.804 16.667 1.00 92.31 86 CYS A N 1
ATOM 714 C CA . CYS A 1 86 ? 3.786 -0.976 18.077 1.00 92.31 86 CYS A CA 1
ATOM 715 C C . CYS A 1 86 ? 2.904 0.164 18.600 1.00 92.31 86 CYS A C 1
ATOM 717 O O . CYS A 1 86 ? 1.951 -0.086 19.342 1.00 92.31 86 CYS A O 1
ATOM 719 N N . LYS A 1 87 ? 3.207 1.409 18.211 1.00 90.50 87 LYS A N 1
ATOM 720 C CA . LYS A 1 87 ? 2.409 2.584 18.572 1.00 90.50 87 LYS A CA 1
ATOM 721 C C . LYS A 1 87 ? 0.987 2.469 18.022 1.00 90.50 87 LYS A C 1
ATOM 723 O O . LYS A 1 87 ? 0.050 2.676 18.788 1.00 90.50 87 LYS A O 1
ATOM 728 N N . SER A 1 88 ? 0.833 2.087 16.755 1.00 87.69 88 SER A N 1
ATOM 729 C CA . SER A 1 88 ? -0.488 1.920 16.147 1.00 87.69 88 SER A CA 1
ATOM 730 C C . SER A 1 88 ? -1.267 0.754 16.762 1.00 87.69 88 SER A C 1
ATOM 732 O O . SER A 1 88 ? -2.429 0.918 17.114 1.00 87.69 88 SER A O 1
ATOM 734 N N . ILE A 1 89 ? -0.624 -0.387 17.046 1.00 88.81 89 ILE A N 1
ATOM 735 C CA . ILE A 1 89 ? -1.270 -1.506 17.761 1.00 88.81 89 ILE A CA 1
ATOM 736 C C . ILE A 1 89 ? -1.797 -1.056 19.129 1.00 88.81 89 ILE A C 1
ATOM 738 O O . ILE A 1 89 ? -2.917 -1.404 19.507 1.00 88.81 89 ILE A O 1
ATOM 742 N N . LYS A 1 90 ? -0.994 -0.304 19.894 1.00 92.06 90 LYS A N 1
ATOM 743 C CA . LYS A 1 90 ? -1.424 0.229 21.193 1.00 92.06 90 LYS A CA 1
ATOM 744 C C . LYS A 1 90 ? -2.623 1.159 21.023 1.00 92.06 90 LYS A C 1
ATOM 746 O O . LYS A 1 90 ? -3.617 0.988 21.719 1.00 92.06 90 LYS A O 1
ATOM 751 N N . HIS A 1 91 ? -2.532 2.088 20.079 1.00 88.56 91 HIS A N 1
ATOM 752 C CA . HIS A 1 91 ? -3.603 3.024 19.783 1.00 88.56 91 HIS A CA 1
ATOM 753 C C . HIS A 1 91 ? -4.904 2.310 19.395 1.00 88.56 91 HIS A C 1
ATOM 755 O O . HIS A 1 91 ? -5.931 2.579 20.005 1.00 88.56 91 HIS A O 1
ATOM 761 N N . CYS A 1 92 ? -4.848 1.312 18.507 1.00 86.25 92 CYS A N 1
ATOM 762 C CA . CYS A 1 92 ? -5.999 0.488 18.133 1.00 86.25 92 CYS A CA 1
ATOM 763 C C . CYS A 1 92 ? -6.636 -0.208 19.345 1.00 86.25 92 CYS A C 1
ATOM 765 O O . CYS A 1 92 ? -7.855 -0.278 19.452 1.00 86.25 92 CYS A O 1
ATOM 767 N N . ARG A 1 93 ? -5.829 -0.729 20.282 1.00 90.69 93 ARG A N 1
ATOM 768 C CA . ARG A 1 93 ? -6.349 -1.366 21.507 1.00 90.69 93 ARG A CA 1
ATOM 769 C C . ARG A 1 93 ? -7.044 -0.367 22.423 1.00 90.69 93 ARG A C 1
ATOM 771 O O . ARG A 1 93 ? -8.098 -0.688 22.966 1.00 90.69 93 ARG A O 1
ATOM 778 N N . ASP A 1 94 ? -6.445 0.802 22.620 1.00 89.62 94 ASP A N 1
ATOM 779 C CA . ASP A 1 94 ? -7.016 1.855 23.458 1.00 89.62 94 ASP A CA 1
ATOM 780 C C . ASP A 1 94 ? -8.304 2.400 22.821 1.00 89.62 94 ASP A C 1
ATOM 782 O O . ASP A 1 94 ? -9.320 2.540 23.500 1.00 89.62 94 ASP A O 1
ATOM 786 N N . PHE A 1 95 ? -8.302 2.585 21.500 1.00 85.94 95 PHE A N 1
ATOM 787 C CA . PHE A 1 95 ? -9.462 3.013 20.732 1.00 85.94 95 PHE A CA 1
ATOM 788 C C . PHE A 1 95 ? -10.602 1.985 20.762 1.00 85.94 95 PHE A C 1
ATOM 790 O O . PHE A 1 95 ? -11.740 2.340 21.059 1.00 85.94 95 PHE A O 1
ATOM 797 N N . ASN A 1 96 ? -10.302 0.694 20.580 1.00 87.50 96 ASN A N 1
ATOM 798 C CA . ASN A 1 96 ? -11.295 -0.378 20.698 1.00 87.50 96 ASN A CA 1
ATOM 799 C C . ASN A 1 96 ? -11.984 -0.387 22.068 1.00 87.50 96 ASN A C 1
ATOM 801 O O . ASN A 1 96 ? -13.192 -0.580 22.132 1.00 87.50 96 ASN A O 1
ATOM 805 N N . LYS A 1 97 ? -11.255 -0.132 23.165 1.00 91.06 97 LYS A N 1
ATOM 806 C CA . LYS A 1 97 ? -11.868 -0.032 24.503 1.00 91.06 97 LYS A CA 1
ATOM 807 C C . LYS A 1 97 ? -12.852 1.133 24.599 1.00 91.06 97 LYS A C 1
ATOM 809 O O . LYS A 1 97 ? -13.912 0.977 25.198 1.00 91.06 97 LYS A O 1
ATOM 814 N N . ILE A 1 98 ? -12.505 2.283 24.017 1.00 87.44 98 ILE A N 1
ATOM 815 C CA . ILE A 1 98 ? -13.387 3.457 23.976 1.00 87.44 98 ILE A CA 1
ATOM 816 C C . ILE A 1 98 ? -14.658 3.124 23.191 1.00 87.44 98 ILE A C 1
ATOM 818 O O . ILE A 1 98 ? -15.754 3.369 23.691 1.00 87.44 98 ILE A O 1
ATOM 822 N N . LEU A 1 99 ? -14.515 2.509 22.011 1.00 86.56 99 LEU A N 1
ATOM 823 C CA . LEU A 1 99 ? -15.650 2.096 21.186 1.00 86.56 99 LEU A CA 1
ATOM 824 C C . LEU A 1 99 ? -16.559 1.097 21.904 1.00 86.56 99 LEU A C 1
ATOM 826 O O . LEU A 1 99 ? -17.774 1.265 21.882 1.00 86.56 99 LEU A O 1
ATOM 830 N N . SER A 1 100 ? -15.986 0.084 22.559 1.00 90.62 100 SER A N 1
ATOM 831 C CA . SER A 1 100 ? -16.751 -0.910 23.317 1.00 90.62 100 SER A CA 1
ATOM 832 C C . SER A 1 100 ? -17.554 -0.269 24.448 1.00 90.62 100 SER A C 1
ATOM 834 O O . SER A 1 100 ? -18.742 -0.545 24.578 1.00 90.62 100 SER A O 1
ATOM 836 N N . ASN A 1 101 ? -16.948 0.641 25.214 1.00 91.00 101 ASN A N 1
ATOM 837 C CA . ASN A 1 101 ? -17.643 1.344 26.290 1.00 91.00 101 ASN A CA 1
ATOM 838 C C . ASN A 1 101 ? -18.758 2.264 25.759 1.00 91.00 101 ASN A C 1
ATOM 840 O O . ASN A 1 101 ? -19.849 2.314 26.323 1.00 91.00 101 ASN A O 1
ATOM 844 N N . ASP A 1 102 ? -18.515 3.002 24.673 1.00 88.25 102 ASP A N 1
ATOM 845 C CA . ASP A 1 102 ? -19.554 3.828 24.048 1.00 88.25 102 ASP A CA 1
ATOM 846 C C . ASP A 1 102 ? -20.711 2.965 23.510 1.00 88.25 102 ASP A C 1
ATOM 848 O O . ASP A 1 102 ? -21.877 3.322 23.688 1.00 88.25 102 ASP A O 1
ATOM 852 N N . PHE A 1 103 ? -20.402 1.807 22.919 1.00 88.94 103 PHE A N 1
ATOM 853 C CA . PHE A 1 103 ? -21.395 0.853 22.429 1.00 88.94 103 PHE A CA 1
ATOM 854 C C . PHE A 1 103 ? -22.264 0.287 23.560 1.00 88.94 103 PHE A C 1
ATOM 856 O O . PHE A 1 103 ? -23.489 0.331 23.456 1.00 88.94 103 PHE A O 1
ATOM 863 N N . GLU A 1 104 ? -21.661 -0.177 24.659 1.00 91.06 104 GLU A N 1
ATOM 864 C CA . GLU A 1 104 ? -22.392 -0.670 25.838 1.00 91.06 104 GLU A CA 1
ATOM 865 C C . GLU A 1 104 ? -23.313 0.410 26.427 1.00 91.06 104 GLU A C 1
ATOM 867 O O . GLU A 1 104 ? -24.472 0.142 26.757 1.00 91.06 104 GLU A O 1
ATOM 872 N N . ASN A 1 105 ? -22.840 1.660 26.487 1.00 87.75 105 ASN A N 1
ATOM 873 C CA . ASN A 1 105 ? -23.646 2.789 26.946 1.00 87.75 105 ASN A CA 1
ATOM 874 C C . ASN A 1 105 ? -24.866 3.024 26.045 1.00 87.75 105 ASN A C 1
ATOM 876 O O . ASN A 1 105 ? -25.985 3.138 26.548 1.00 87.75 105 ASN A O 1
ATOM 880 N N . ILE A 1 106 ? -24.679 3.063 24.723 1.00 86.38 106 ILE A N 1
ATOM 881 C CA . ILE A 1 106 ? -25.782 3.219 23.762 1.00 86.38 106 ILE A CA 1
ATOM 882 C C . ILE A 1 106 ? -26.765 2.048 23.878 1.00 86.38 106 ILE A C 1
ATOM 884 O O . ILE A 1 106 ? -27.975 2.268 23.927 1.00 86.38 106 ILE A O 1
ATOM 888 N N . GLN A 1 107 ? -26.263 0.816 23.986 1.00 87.12 107 GLN A N 1
ATOM 889 C CA . GLN A 1 107 ? -27.088 -0.380 24.139 1.00 87.12 107 GLN A CA 1
ATOM 890 C C . GLN A 1 107 ? -27.938 -0.327 25.416 1.00 87.12 107 GLN A C 1
ATOM 892 O O . GLN A 1 107 ? -29.122 -0.657 25.376 1.00 87.12 107 GLN A O 1
ATOM 897 N N . SER A 1 108 ? -27.371 0.134 26.534 1.00 86.38 108 SER A N 1
ATOM 898 C CA . SER A 1 108 ? -28.102 0.271 27.801 1.00 86.38 108 SER A CA 1
ATOM 899 C C . SER A 1 108 ? -29.252 1.284 27.715 1.00 86.38 108 SER A C 1
ATOM 901 O O . SER A 1 108 ? -30.347 1.028 28.223 1.00 86.38 108 SER A O 1
ATOM 903 N N . ILE A 1 109 ? -29.032 2.404 27.015 1.00 83.31 109 ILE A N 1
ATOM 904 C CA . ILE A 1 109 ? -30.052 3.429 26.766 1.00 83.31 109 ILE A CA 1
ATOM 905 C C . ILE A 1 109 ? -31.138 2.853 25.863 1.00 83.31 109 ILE A C 1
ATOM 907 O O . ILE A 1 109 ? -32.317 2.997 26.172 1.00 83.31 109 ILE A O 1
ATOM 911 N N . TYR A 1 110 ? -30.743 2.151 24.797 1.00 82.12 110 TYR A N 1
ATOM 912 C CA . TYR A 1 110 ? -31.670 1.516 23.867 1.00 82.12 110 TYR A CA 1
ATOM 913 C C . TYR A 1 110 ? -32.584 0.497 24.562 1.00 82.12 110 TYR A C 1
ATOM 915 O O . TYR A 1 110 ? -33.794 0.533 24.373 1.00 82.12 110 TYR A O 1
ATOM 923 N N . LEU A 1 111 ? -32.034 -0.365 25.424 1.00 82.62 111 LEU A N 1
ATOM 924 C CA . LEU A 1 111 ? -32.819 -1.338 26.198 1.00 82.62 111 LEU A CA 1
ATOM 925 C C . LEU A 1 111 ? -33.779 -0.682 27.201 1.00 82.62 111 LEU A C 1
ATOM 927 O O . LEU A 1 111 ? -34.776 -1.289 27.580 1.00 82.62 111 LEU A O 1
ATOM 931 N N . SER A 1 112 ? -33.479 0.545 27.628 1.00 77.31 112 SER A N 1
ATOM 932 C CA . SER A 1 112 ? -34.291 1.316 28.576 1.00 77.31 112 SER A CA 1
ATOM 933 C C . SER A 1 112 ? -35.297 2.251 27.887 1.00 77.31 112 SER A C 1
ATOM 935 O O . SER A 1 112 ? -35.992 3.006 28.571 1.00 77.31 112 SER A O 1
ATOM 937 N N . LEU A 1 113 ? -35.377 2.236 26.548 1.00 78.69 113 LEU A N 1
ATOM 938 C CA . LEU A 1 113 ? -36.326 3.047 25.785 1.00 78.69 113 LEU A CA 1
ATOM 939 C C . LEU A 1 113 ? -37.757 2.622 26.120 1.00 78.69 113 LEU A C 1
ATOM 941 O O . LEU A 1 113 ? -38.186 1.524 25.784 1.00 78.69 113 LEU A O 1
ATOM 945 N N . ASN A 1 114 ? -38.505 3.520 26.758 1.00 67.19 114 ASN A N 1
ATOM 946 C CA . ASN A 1 114 ? -39.881 3.266 27.183 1.00 67.19 114 ASN A CA 1
ATOM 947 C C . ASN A 1 114 ? -40.880 4.209 26.484 1.00 67.19 114 ASN A C 1
ATOM 949 O O . ASN A 1 114 ? -41.658 4.889 27.145 1.00 67.19 114 ASN A O 1
ATOM 953 N N . GLU A 1 115 ? -40.775 4.331 25.154 1.00 67.06 115 GLU A N 1
ATOM 954 C CA . GLU A 1 115 ? -41.613 5.178 24.268 1.00 67.06 115 GLU A CA 1
ATOM 955 C C . GLU A 1 115 ? -41.670 6.685 24.609 1.00 67.06 115 GLU A C 1
ATOM 957 O O . GLU A 1 115 ? -42.403 7.452 23.988 1.00 67.06 115 GLU A O 1
ATOM 962 N N . LYS A 1 116 ? -40.858 7.153 25.562 1.00 71.88 116 LYS A N 1
ATOM 963 C CA . LYS A 1 116 ? -40.725 8.573 25.905 1.00 71.88 116 LYS A CA 1
ATOM 964 C C . LYS A 1 116 ? -39.719 9.261 24.981 1.00 71.88 116 LYS A C 1
ATOM 966 O O . LYS A 1 116 ? -38.556 8.862 24.921 1.00 71.88 116 LYS A O 1
ATOM 971 N N . GLU A 1 117 ? -40.156 10.345 24.345 1.00 75.38 117 GLU A N 1
ATOM 972 C CA . GLU A 1 117 ? -39.381 11.181 23.411 1.00 75.38 117 GLU A CA 1
ATOM 973 C C . GLU A 1 117 ? -38.014 11.631 23.972 1.00 75.38 117 GLU A C 1
ATOM 975 O O . GLU A 1 117 ? -37.017 11.665 23.255 1.00 75.38 117 GLU A O 1
ATOM 980 N N . GLU A 1 118 ? -37.929 11.886 25.280 1.00 79.62 118 GLU A N 1
ATOM 981 C CA . GLU A 1 118 ? -36.696 12.304 25.964 1.00 79.62 118 GLU A CA 1
ATOM 982 C C . GLU A 1 118 ? -35.560 11.263 25.871 1.00 79.62 118 GLU A C 1
ATOM 984 O O . GLU A 1 118 ? -34.408 11.619 25.619 1.00 79.62 118 GLU A O 1
ATOM 989 N N . TYR A 1 119 ? -35.871 9.967 25.996 1.00 78.31 119 TYR A N 1
ATOM 990 C CA . TYR A 1 119 ? -34.863 8.902 25.889 1.00 78.31 119 TYR A CA 1
ATOM 991 C C . TYR A 1 119 ? -34.416 8.671 24.442 1.00 78.31 119 TYR A C 1
ATOM 993 O O . TYR A 1 119 ? -33.263 8.304 24.210 1.00 78.31 119 TYR A O 1
ATOM 1001 N N . LEU A 1 120 ? -35.304 8.916 23.472 1.00 81.56 120 LEU A N 1
ATOM 1002 C CA . LEU A 1 120 ? -34.962 8.858 22.053 1.00 81.56 120 LEU A CA 1
ATOM 1003 C C . LEU A 1 120 ? -33.952 9.956 21.698 1.00 81.56 120 LEU A C 1
ATOM 1005 O O . LEU A 1 120 ? -32.923 9.668 21.089 1.00 81.56 120 LEU A O 1
ATOM 1009 N N . ASN A 1 121 ? -34.198 11.189 22.150 1.00 85.50 121 ASN A N 1
ATOM 1010 C CA . ASN A 1 121 ? -33.279 12.311 21.950 1.00 85.50 121 ASN A CA 1
ATOM 1011 C C . ASN A 1 121 ? -31.909 12.052 22.598 1.00 85.50 121 ASN A C 1
ATOM 1013 O O . ASN A 1 121 ? -30.876 12.305 21.977 1.00 85.50 121 ASN A O 1
ATOM 1017 N N . LEU A 1 122 ? -31.886 11.470 23.802 1.00 85.50 122 LEU A N 1
ATOM 1018 C CA . LEU A 1 122 ? -30.640 11.085 24.468 1.00 85.50 122 LEU A CA 1
ATOM 1019 C C . LEU A 1 122 ? -29.868 10.009 23.685 1.00 85.50 122 LEU A C 1
ATOM 1021 O O . LEU A 1 122 ? -28.643 10.083 23.581 1.00 85.50 122 LEU A O 1
ATOM 1025 N N . ALA A 1 123 ? -30.560 9.010 23.129 1.00 84.06 123 ALA A N 1
ATOM 1026 C CA . ALA A 1 123 ? -29.932 7.971 22.315 1.00 84.06 123 ALA A CA 1
ATOM 1027 C C . ALA A 1 123 ? -29.297 8.558 21.044 1.00 84.06 123 ALA A C 1
ATOM 1029 O O . ALA A 1 123 ? -28.145 8.243 20.739 1.00 84.06 123 ALA A O 1
ATOM 1030 N N . ILE A 1 124 ? -30.010 9.454 20.352 1.00 87.44 124 ILE A N 1
ATOM 1031 C CA . ILE A 1 124 ? -29.505 10.162 19.166 1.00 87.44 124 ILE A CA 1
ATOM 1032 C C . ILE A 1 124 ? -28.249 10.969 19.519 1.00 87.44 124 ILE A C 1
ATOM 1034 O O . ILE A 1 124 ? -27.219 10.798 18.873 1.00 87.44 124 ILE A O 1
ATOM 1038 N N . GLU A 1 125 ? -28.277 11.759 20.599 1.00 89.88 125 GLU A N 1
ATOM 1039 C CA . GLU A 1 125 ? -27.122 12.561 21.032 1.00 89.88 125 GLU A CA 1
ATOM 1040 C C . GLU A 1 125 ? -25.878 11.693 21.303 1.00 89.88 125 GLU A C 1
ATOM 1042 O O . GLU A 1 125 ? -24.743 12.072 20.994 1.00 89.88 125 GLU A O 1
ATOM 1047 N N . LYS A 1 126 ? -26.069 10.504 21.886 1.00 87.19 126 LYS A N 1
ATOM 1048 C CA . LYS A 1 126 ? -24.976 9.559 22.155 1.00 87.19 126 LYS A CA 1
ATOM 1049 C C . LYS A 1 126 ? -24.424 8.941 20.875 1.00 87.19 126 LYS A C 1
ATOM 1051 O O . LYS A 1 126 ? -23.204 8.834 20.752 1.00 87.19 126 LYS A O 1
ATOM 1056 N N . ILE A 1 127 ? -25.293 8.580 19.930 1.00 89.25 127 ILE A N 1
ATOM 1057 C CA . ILE A 1 127 ? -24.895 8.068 18.613 1.00 89.25 127 ILE A CA 1
ATOM 1058 C C . ILE A 1 127 ? -24.116 9.136 17.839 1.00 89.25 127 ILE A C 1
ATOM 1060 O O . ILE A 1 127 ? -23.055 8.832 17.298 1.00 89.25 127 ILE A O 1
ATOM 1064 N N . ASP A 1 128 ? -24.564 10.391 17.850 1.00 90.62 128 ASP A N 1
ATOM 1065 C CA . ASP A 1 128 ? -23.863 11.491 17.180 1.00 90.62 128 ASP A CA 1
ATOM 1066 C C . ASP A 1 128 ? -22.487 11.749 17.799 1.00 90.62 128 ASP A C 1
ATOM 1068 O O 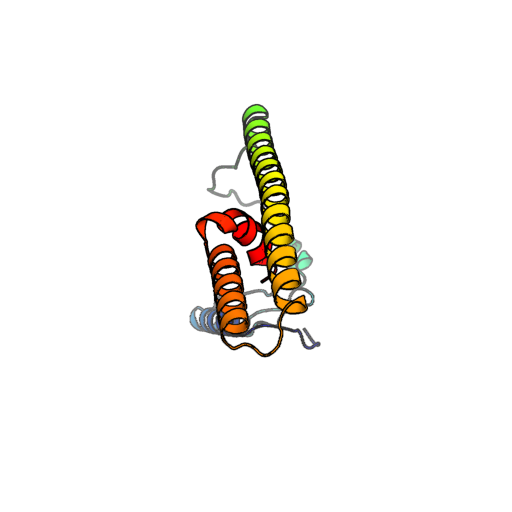. ASP A 1 128 ? -21.494 11.912 17.089 1.00 90.62 128 ASP A O 1
ATOM 1072 N N . LYS A 1 129 ? -22.381 11.718 19.133 1.00 88.00 129 LYS A N 1
ATOM 1073 C CA . LYS A 1 129 ? -21.084 11.806 19.822 1.00 88.00 129 LYS A CA 1
ATOM 1074 C C . LYS A 1 129 ? -20.150 10.663 19.432 1.00 88.00 129 LYS A C 1
ATOM 1076 O O . LYS A 1 129 ? -18.963 10.907 19.227 1.00 88.00 129 LYS A O 1
ATOM 1081 N N . PHE A 1 130 ? -20.665 9.441 19.328 1.00 87.25 130 PHE A N 1
ATOM 1082 C CA . PHE A 1 130 ? -19.896 8.281 18.878 1.00 87.25 130 PHE A CA 1
ATOM 1083 C C . PHE A 1 130 ? -19.426 8.440 17.425 1.00 87.25 130 PHE A C 1
ATOM 1085 O O . PHE A 1 130 ? -18.242 8.271 17.137 1.00 87.25 130 PHE A O 1
ATOM 1092 N N . LYS A 1 131 ? -20.322 8.857 16.525 1.00 87.50 131 LYS A N 1
ATOM 1093 C CA . LYS A 1 131 ? -20.014 9.132 15.118 1.00 87.50 131 LYS A CA 1
ATOM 1094 C C . LYS A 1 131 ? -18.937 10.210 14.965 1.00 87.50 131 LYS A C 1
ATOM 1096 O O . LYS A 1 131 ? -17.957 9.992 14.264 1.00 87.50 131 LYS A O 1
ATOM 1101 N N . ASN A 1 132 ? -19.056 11.325 15.684 1.00 86.31 132 ASN A N 1
ATOM 1102 C CA . ASN A 1 132 ? -18.071 12.408 15.632 1.00 86.31 132 ASN A CA 1
ATOM 1103 C C . ASN A 1 132 ? -16.671 11.960 16.091 1.00 86.31 132 ASN A C 1
ATOM 1105 O O . ASN A 1 132 ? -15.674 12.449 15.568 1.00 86.31 132 ASN A O 1
ATOM 1109 N N . LYS A 1 133 ? -16.570 11.013 17.038 1.00 80.56 133 LYS A N 1
ATOM 1110 C CA . LYS A 1 133 ? -15.278 10.412 17.420 1.00 80.56 133 LYS A CA 1
ATOM 1111 C C . LYS A 1 133 ? -14.690 9.545 16.303 1.00 80.56 133 LYS A C 1
ATOM 1113 O O . LYS A 1 133 ? -13.478 9.548 16.126 1.00 80.56 133 LYS A O 1
ATOM 1118 N N . LEU A 1 134 ? -15.528 8.816 15.559 1.00 80.00 134 LEU A N 1
ATOM 1119 C CA . LEU A 1 134 ? -15.097 8.018 14.403 1.00 80.00 134 LEU A CA 1
A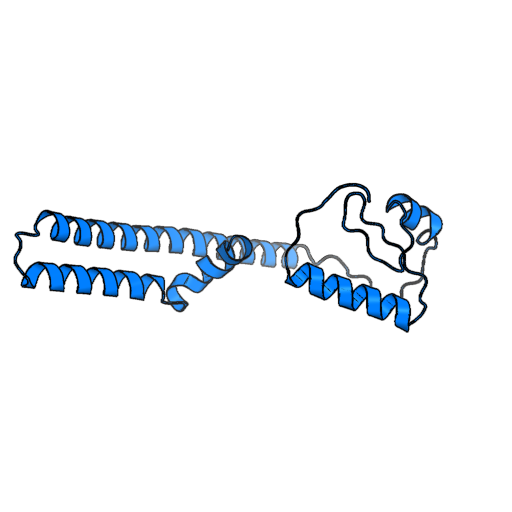TOM 1120 C C . LEU A 1 134 ? -14.620 8.893 13.235 1.00 80.00 134 LEU A C 1
ATOM 1122 O O . LEU A 1 134 ? -13.704 8.517 12.510 1.00 80.00 134 LEU A O 1
ATOM 1126 N N . GLU A 1 135 ? -15.230 10.063 13.065 1.00 80.81 135 GLU A N 1
ATOM 1127 C CA . GLU A 1 135 ? -14.898 11.011 11.998 1.00 80.81 135 GLU A CA 1
ATOM 1128 C C . GLU A 1 135 ? -13.710 11.927 12.345 1.00 80.81 135 GLU A C 1
ATOM 1130 O O . GLU A 1 135 ? -13.189 12.612 11.462 1.00 80.81 135 GLU A O 1
ATOM 1135 N N . ASP A 1 136 ? -13.228 11.930 13.596 1.00 81.56 136 ASP A N 1
ATOM 1136 C CA . ASP A 1 136 ? -12.052 12.708 13.993 1.00 81.56 136 ASP A CA 1
ATOM 1137 C C . ASP A 1 136 ? -10.773 12.128 13.367 1.00 81.56 136 ASP A C 1
ATOM 1139 O O . ASP A 1 136 ? -10.109 11.237 13.900 1.00 81.56 136 ASP A O 1
ATOM 1143 N N . ILE A 1 137 ? -10.399 12.701 12.221 1.00 66.25 137 ILE A N 1
ATOM 1144 C CA . ILE A 1 137 ? -9.217 12.344 11.429 1.00 66.25 137 ILE A CA 1
ATOM 1145 C C . ILE A 1 137 ? -7.938 12.326 12.277 1.00 66.25 137 ILE A C 1
ATOM 1147 O O . ILE A 1 137 ? -7.061 11.501 12.025 1.00 66.25 137 ILE A O 1
ATOM 1151 N N . LYS A 1 138 ? -7.811 13.178 13.307 1.00 70.38 138 LYS A N 1
ATOM 1152 C CA . LYS A 1 138 ? -6.608 13.191 14.158 1.00 70.38 138 LYS A CA 1
ATOM 1153 C C . LYS A 1 138 ? 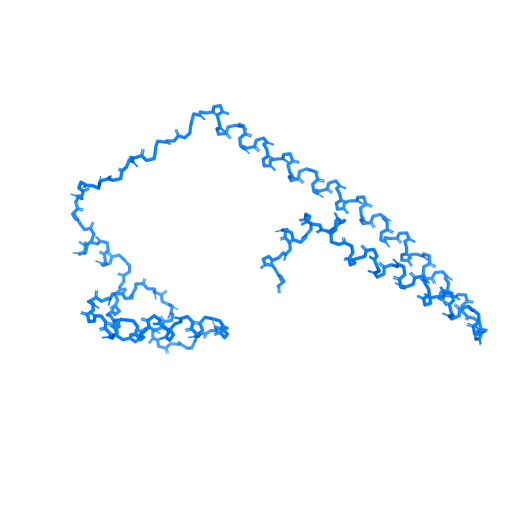-6.499 11.937 15.024 1.00 70.38 138 LYS A C 1
ATOM 1155 O O . LYS A 1 138 ? -5.385 11.496 15.296 1.00 70.38 138 LYS A O 1
ATOM 1160 N N . GLN A 1 139 ? -7.630 11.368 15.436 1.00 70.00 139 GLN A N 1
ATOM 1161 C CA . GLN A 1 139 ? -7.695 10.107 16.182 1.00 70.00 139 GLN A CA 1
ATOM 1162 C C . GLN A 1 139 ? -7.654 8.879 15.273 1.00 70.00 139 GLN A C 1
ATOM 1164 O O . GLN A 1 139 ? -7.499 7.774 15.766 1.00 70.00 139 GLN A O 1
ATOM 1169 N N . MET A 1 140 ? -7.777 9.053 13.959 1.00 77.31 140 MET A N 1
ATOM 1170 C CA . MET A 1 140 ? -7.846 7.943 13.005 1.00 77.31 140 MET A CA 1
ATOM 1171 C C . MET A 1 140 ? -6.682 7.907 12.030 1.00 77.31 140 MET A C 1
ATOM 1173 O O . MET A 1 140 ? -6.657 7.053 11.155 1.00 77.31 140 MET A O 1
ATOM 1177 N N . GLN A 1 141 ? -5.736 8.839 12.118 1.00 78.38 141 GLN A N 1
ATOM 1178 C CA . GLN A 1 141 ? -4.741 9.030 11.067 1.00 78.38 141 GLN A CA 1
ATOM 1179 C C . GLN A 1 141 ? -3.911 7.767 10.791 1.00 78.38 141 GLN A C 1
ATOM 1181 O O . GLN A 1 141 ? -3.710 7.411 9.634 1.00 78.38 141 GLN A O 1
ATOM 1186 N N . ASP A 1 142 ? -3.463 7.063 11.830 1.00 78.06 142 ASP A N 1
ATOM 1187 C CA . ASP A 1 142 ? -2.710 5.815 11.676 1.00 78.06 142 ASP A CA 1
ATOM 1188 C C . ASP A 1 142 ? -3.591 4.658 11.185 1.00 78.06 142 ASP A C 1
ATOM 1190 O O . ASP A 1 142 ? -3.149 3.856 10.366 1.00 78.06 142 ASP A O 1
ATOM 1194 N N . LEU A 1 143 ? -4.850 4.602 11.624 1.00 75.25 143 LEU A N 1
ATOM 1195 C CA . LEU A 1 143 ? -5.841 3.660 11.108 1.00 75.25 143 LEU A CA 1
ATOM 1196 C C . LEU A 1 143 ? -6.122 3.900 9.621 1.00 75.25 143 LEU A C 1
ATOM 1198 O O . LEU A 1 143 ? -6.129 2.944 8.855 1.00 75.25 143 LEU A O 1
ATOM 1202 N N . TYR A 1 144 ? -6.282 5.150 9.183 1.00 78.25 144 TYR A N 1
ATOM 1203 C CA . TYR A 1 144 ? -6.439 5.502 7.773 1.00 78.25 144 TYR A CA 1
ATOM 1204 C C . TYR A 1 144 ? -5.194 5.153 6.961 1.00 78.25 144 TYR A C 1
ATOM 1206 O O . TYR A 1 144 ? -5.328 4.580 5.888 1.00 78.25 144 TYR A O 1
ATOM 1214 N N . GLU A 1 145 ? -3.986 5.422 7.460 1.00 75.25 145 GLU A N 1
ATOM 1215 C CA . GLU A 1 145 ? -2.753 5.009 6.773 1.00 75.25 145 GLU A CA 1
ATOM 1216 C C . GLU A 1 145 ? -2.681 3.483 6.574 1.00 75.25 145 GLU A C 1
ATOM 1218 O O . GLU A 1 145 ? -2.212 3.020 5.534 1.00 75.25 145 GLU A O 1
ATOM 1223 N N . ILE A 1 146 ? -3.174 2.698 7.539 1.00 72.25 146 ILE A N 1
ATOM 1224 C CA . ILE A 1 146 ? -3.189 1.228 7.471 1.00 72.25 146 ILE A CA 1
ATOM 1225 C C . ILE A 1 146 ? -4.330 0.699 6.594 1.00 72.25 146 ILE A C 1
ATOM 1227 O O . ILE A 1 146 ? -4.134 -0.2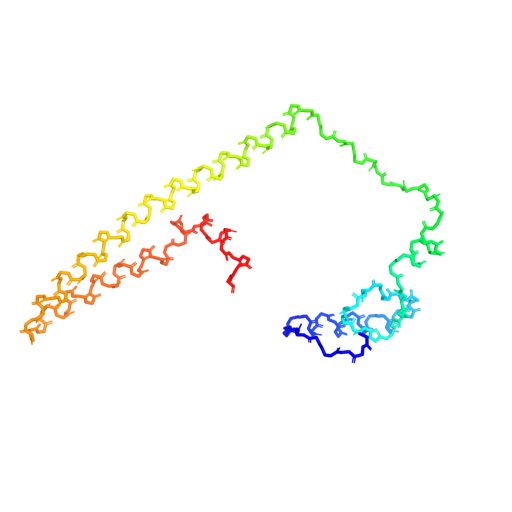58 5.846 1.00 72.25 146 ILE A O 1
ATOM 1231 N N . LEU A 1 147 ? -5.523 1.282 6.708 1.00 68.44 147 LEU A N 1
ATOM 1232 C CA . LEU A 1 147 ? -6.746 0.800 6.065 1.00 68.44 147 LEU A CA 1
ATOM 1233 C C . LEU A 1 147 ? -6.972 1.399 4.679 1.00 68.44 147 LEU A C 1
ATOM 1235 O O . LEU A 1 147 ? -7.726 0.821 3.908 1.00 68.44 147 LEU A O 1
ATOM 1239 N N . SER A 1 148 ? -6.326 2.511 4.323 1.00 71.88 148 SER A N 1
ATOM 1240 C CA . SER A 1 148 ? -6.530 3.160 3.022 1.00 71.88 148 SER A CA 1
ATOM 1241 C C . SER A 1 148 ? -6.255 2.251 1.820 1.00 71.88 148 SER A C 1
ATOM 1243 O O . SER A 1 148 ? -6.942 2.427 0.824 1.00 71.88 148 SER A O 1
ATOM 1245 N N . PRO A 1 149 ? -5.315 1.286 1.847 1.00 71.94 149 PRO A N 1
ATOM 1246 C CA . PRO A 1 149 ? -5.181 0.321 0.753 1.00 71.94 149 PRO A CA 1
ATOM 1247 C C . PRO A 1 149 ? -6.349 -0.676 0.631 1.00 71.94 149 PRO A C 1
ATOM 1249 O O . PRO A 1 149 ? -6.436 -1.378 -0.374 1.00 71.94 149 PRO A O 1
ATOM 1252 N N . LEU A 1 150 ? -7.186 -0.804 1.667 1.00 61.66 150 LEU A N 1
ATOM 1253 C CA . LEU A 1 150 ? -8.316 -1.739 1.755 1.00 61.66 150 LEU A CA 1
ATOM 1254 C C . LEU A 1 150 ? -9.681 -1.071 1.509 1.00 61.66 150 LEU A C 1
ATOM 1256 O O . LEU A 1 150 ? -10.657 -1.792 1.296 1.00 61.66 150 LEU A O 1
ATOM 1260 N N . LEU A 1 151 ? -9.745 0.263 1.586 1.00 53.41 151 LEU A N 1
ATOM 1261 C CA . LEU A 1 151 ? -10.928 1.106 1.366 1.00 53.41 151 LEU A CA 1
ATOM 1262 C C . LEU A 1 151 ? -10.959 1.620 -0.077 1.00 53.41 151 LEU A C 1
ATOM 1264 O O . LEU A 1 151 ? -12.062 1.609 -0.665 1.00 53.41 151 LEU A O 1
#